Protein AF-A0A538KA16-F1 (afdb_monomer_lite)

Sequence (93 aa):
MDALAALLVFVVLVAAVALVVAPLRRGRTERLIAAEEARREELEAAKEAKYLEIRDAEMDFRMGKLSEADFRALDRQLRAEAVEILRDLDRLT

Structure (mmCIF, N/CA/C/O backbone):
data_AF-A0A538KA16-F1
#
_entry.id   AF-A0A538KA16-F1
#
loop_
_atom_site.group_PDB
_atom_site.id
_atom_site.type_symbol
_atom_site.label_atom_id
_atom_site.label_alt_id
_atom_site.label_comp_id
_atom_site.label_asym_id
_atom_site.label_entity_id
_atom_site.label_seq_id
_atom_site.pdbx_PDB_ins_code
_atom_site.Cartn_x
_atom_site.Cartn_y
_atom_site.Cartn_z
_atom_site.occupancy
_atom_site.B_iso_or_equiv
_atom_site.auth_seq_id
_atom_site.auth_comp_id
_atom_site.auth_asym_id
_atom_site.auth_atom_id
_atom_site.pdbx_PDB_model_num
ATOM 1 N N . MET A 1 1 ? 26.852 -13.551 -53.996 1.00 62.00 1 MET A N 1
ATOM 2 C CA . MET A 1 1 ? 27.499 -12.393 -53.342 1.00 62.00 1 MET A CA 1
ATOM 3 C C . MET A 1 1 ? 26.443 -11.453 -52.756 1.00 62.00 1 MET A C 1
ATOM 5 O O . MET A 1 1 ? 26.582 -11.068 -51.603 1.00 62.00 1 MET A O 1
ATOM 9 N N . ASP A 1 2 ? 25.336 -11.197 -53.463 1.00 85.12 2 ASP A N 1
ATOM 10 C CA . ASP A 1 2 ? 24.284 -10.255 -53.026 1.00 85.12 2 ASP A CA 1
ATOM 11 C C . ASP A 1 2 ? 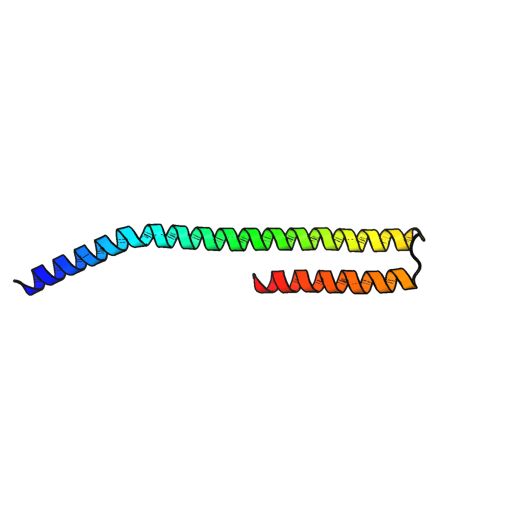23.478 -10.708 -51.801 1.00 85.12 2 ASP A C 1
ATOM 13 O O . ASP A 1 2 ? 23.143 -9.893 -50.949 1.00 85.12 2 ASP A O 1
ATOM 17 N N . ALA A 1 3 ? 23.223 -12.012 -51.650 1.00 87.19 3 ALA A N 1
ATOM 18 C CA . ALA A 1 3 ? 22.495 -12.539 -50.491 1.00 87.19 3 ALA A CA 1
ATOM 19 C C . ALA A 1 3 ? 23.265 -12.366 -49.167 1.00 87.19 3 ALA A C 1
ATOM 21 O O . ALA A 1 3 ? 22.665 -12.065 -48.140 1.00 87.19 3 ALA A O 1
ATOM 22 N N . LEU A 1 4 ? 24.597 -12.512 -49.195 1.00 91.94 4 LEU A N 1
ATOM 23 C CA . LEU A 1 4 ? 25.452 -12.273 -48.026 1.00 91.94 4 LEU A CA 1
ATOM 24 C C . LEU A 1 4 ? 25.481 -10.788 -47.661 1.00 91.94 4 LEU A C 1
ATOM 26 O O . LEU A 1 4 ? 25.367 -10.452 -46.487 1.00 91.94 4 LEU A O 1
ATOM 30 N N . ALA A 1 5 ? 25.580 -9.905 -48.658 1.00 90.50 5 ALA A N 1
ATOM 31 C CA . ALA A 1 5 ? 25.518 -8.463 -48.442 1.00 90.50 5 ALA A CA 1
ATOM 32 C C . ALA A 1 5 ? 24.152 -8.032 -47.879 1.00 90.50 5 ALA A C 1
ATOM 34 O O . ALA A 1 5 ? 24.100 -7.302 -46.892 1.00 90.50 5 ALA A O 1
ATOM 35 N N . ALA A 1 6 ? 23.051 -8.540 -48.441 1.00 91.88 6 ALA A N 1
ATOM 36 C CA . ALA A 1 6 ? 21.698 -8.271 -47.959 1.00 91.88 6 ALA A CA 1
ATOM 37 C C . ALA A 1 6 ? 21.484 -8.767 -46.519 1.00 91.88 6 ALA A C 1
ATOM 39 O O . ALA A 1 6 ? 20.920 -8.045 -45.696 1.00 91.88 6 ALA A O 1
ATOM 40 N N . LEU A 1 7 ? 21.984 -9.963 -46.188 1.00 94.50 7 LEU A N 1
ATOM 41 C CA . LEU A 1 7 ? 21.935 -10.501 -44.828 1.00 94.50 7 LEU A CA 1
ATOM 42 C C . LEU A 1 7 ? 22.715 -9.620 -43.846 1.00 94.50 7 LEU A C 1
ATOM 44 O O . LEU A 1 7 ? 22.228 -9.329 -42.757 1.00 94.50 7 LEU A O 1
ATOM 48 N N . LEU A 1 8 ? 23.907 -9.167 -44.234 1.00 94.75 8 LEU A N 1
ATOM 49 C CA . LEU A 1 8 ? 24.760 -8.331 -43.390 1.00 94.75 8 LEU A CA 1
ATOM 50 C C . LEU A 1 8 ? 24.102 -6.970 -43.119 1.00 94.75 8 LEU A C 1
ATOM 52 O O . LEU A 1 8 ? 24.037 -6.539 -41.969 1.00 94.75 8 LEU A O 1
ATOM 56 N N . VAL A 1 9 ? 23.522 -6.344 -44.147 1.00 94.38 9 VAL A N 1
ATOM 57 C CA . VAL A 1 9 ? 22.735 -5.108 -44.002 1.00 94.38 9 VAL A CA 1
ATOM 58 C C . VAL A 1 9 ? 21.542 -5.322 -43.069 1.00 94.38 9 VAL A C 1
ATOM 60 O O . VAL A 1 9 ? 21.299 -4.494 -42.192 1.00 94.38 9 VAL A O 1
ATOM 63 N N . PHE A 1 10 ? 20.830 -6.444 -43.198 1.00 95.81 10 PHE A N 1
ATOM 64 C CA . PHE A 1 10 ? 19.708 -6.770 -42.321 1.00 95.81 10 PHE A CA 1
ATOM 65 C C . PHE A 1 10 ? 20.139 -6.933 -40.856 1.00 95.81 10 PHE A C 1
ATOM 67 O O . PHE A 1 10 ? 19.512 -6.355 -39.971 1.00 95.81 10 PHE A O 1
ATOM 74 N N . VAL A 1 11 ? 21.234 -7.653 -40.584 1.00 96.69 11 VAL A N 1
ATOM 75 C CA . VAL A 1 11 ? 21.761 -7.814 -39.217 1.00 96.69 11 VAL A CA 1
ATOM 76 C C . VAL A 1 11 ? 22.161 -6.468 -38.617 1.00 96.69 11 VAL A C 1
ATOM 78 O O . VAL A 1 11 ? 21.812 -6.188 -37.472 1.00 96.69 11 VAL A O 1
ATOM 81 N N . VAL A 1 12 ? 22.845 -5.613 -39.383 1.00 96.19 12 VAL A N 1
ATOM 82 C CA . VAL A 1 12 ? 23.231 -4.269 -38.925 1.00 96.19 12 VAL A CA 1
ATOM 83 C C . VAL A 1 12 ? 21.998 -3.418 -38.628 1.00 96.19 12 VAL A C 1
ATOM 85 O O . VAL A 1 12 ? 21.962 -2.742 -37.601 1.00 96.19 12 VAL A O 1
ATOM 88 N N . LEU A 1 13 ? 20.963 -3.488 -39.469 1.00 96.00 13 LEU A N 1
ATOM 89 C CA . LEU A 1 13 ? 19.706 -2.774 -39.248 1.00 96.00 13 LEU A CA 1
ATOM 90 C C . LEU A 1 13 ? 19.018 -3.240 -37.956 1.00 96.00 13 LEU A C 1
ATOM 92 O O . LEU A 1 13 ? 18.635 -2.414 -37.131 1.00 96.00 13 LEU A O 1
ATOM 96 N N . VAL A 1 14 ? 18.905 -4.555 -37.744 1.00 95.94 14 VAL A N 1
ATOM 97 C CA . VAL A 1 14 ? 18.320 -5.125 -36.520 1.00 95.94 14 VAL A CA 1
ATOM 98 C C . VAL A 1 14 ? 19.134 -4.730 -35.288 1.00 95.94 14 VAL A C 1
ATOM 100 O O . VAL A 1 14 ? 18.552 -4.337 -34.279 1.00 95.94 14 VAL A O 1
ATOM 103 N N . ALA A 1 15 ? 20.465 -4.777 -35.366 1.00 93.38 15 ALA A N 1
ATOM 104 C CA . ALA A 1 15 ? 21.346 -4.368 -34.276 1.00 93.38 15 ALA A CA 1
ATOM 105 C C . ALA A 1 15 ? 21.197 -2.874 -33.945 1.00 93.38 15 ALA A C 1
ATOM 107 O O . ALA A 1 15 ? 21.096 -2.515 -32.772 1.00 93.38 15 ALA A O 1
ATOM 108 N N . ALA A 1 16 ? 21.115 -2.009 -34.961 1.00 93.12 16 ALA A N 1
ATOM 109 C CA . ALA A 1 16 ? 20.883 -0.578 -34.784 1.00 93.12 16 ALA A CA 1
ATOM 110 C C . ALA A 1 16 ? 19.521 -0.303 -34.125 1.00 93.12 16 ALA A C 1
ATOM 112 O O . ALA A 1 16 ? 19.444 0.450 -33.154 1.00 93.12 16 ALA A O 1
ATOM 113 N N . VAL A 1 17 ? 18.455 -0.967 -34.586 1.00 93.25 17 VAL A N 1
ATOM 114 C CA . VAL A 1 17 ? 17.122 -0.871 -33.970 1.00 93.25 17 VAL A CA 1
ATOM 115 C C . VAL A 1 17 ? 17.154 -1.366 -32.523 1.00 93.25 17 VAL A C 1
ATOM 117 O O . VAL A 1 17 ? 16.618 -0.703 -31.637 1.00 93.25 17 VAL A O 1
ATOM 120 N N . ALA A 1 18 ? 17.817 -2.492 -32.250 1.00 90.75 18 ALA A N 1
ATOM 121 C CA . ALA A 1 18 ? 17.942 -3.034 -30.902 1.00 90.75 18 ALA A CA 1
ATOM 122 C C . ALA A 1 18 ? 18.688 -2.074 -29.961 1.00 90.75 18 ALA A C 1
ATOM 124 O O . ALA A 1 18 ? 18.252 -1.892 -28.825 1.00 90.75 18 ALA A O 1
ATOM 125 N N . LEU A 1 19 ? 19.753 -1.417 -30.435 1.00 90.31 19 LEU A N 1
ATOM 126 C CA . LEU A 1 19 ? 20.527 -0.440 -29.663 1.00 90.31 19 LEU A CA 1
ATOM 127 C C . LEU A 1 19 ? 19.675 0.767 -29.244 1.00 90.31 19 LEU A C 1
ATOM 129 O O . LEU A 1 19 ? 19.813 1.254 -28.125 1.00 90.31 19 LEU A O 1
ATOM 133 N N . VAL A 1 20 ? 18.773 1.224 -30.118 1.00 89.62 20 VAL A N 1
ATOM 134 C CA . VAL A 1 20 ? 17.863 2.342 -29.828 1.00 89.62 20 VAL A CA 1
ATOM 135 C C . VAL A 1 20 ? 16.712 1.896 -28.925 1.00 89.62 20 VAL A C 1
ATOM 137 O O . VAL A 1 20 ? 16.370 2.583 -27.968 1.00 89.62 20 VAL A O 1
ATOM 140 N N . VAL A 1 21 ? 16.116 0.732 -29.182 1.00 89.44 21 VAL A N 1
ATOM 141 C CA . VAL A 1 21 ? 14.933 0.255 -28.447 1.00 89.44 21 VAL A CA 1
ATOM 142 C C . VAL A 1 21 ? 15.283 -0.254 -27.041 1.00 89.44 21 VAL A C 1
ATOM 144 O O . VAL A 1 21 ? 14.476 -0.111 -26.121 1.00 89.44 21 VAL A O 1
ATOM 147 N N . ALA A 1 22 ? 16.471 -0.827 -26.838 1.00 88.44 22 ALA A N 1
ATOM 148 C CA . ALA A 1 22 ? 16.902 -1.376 -25.551 1.00 88.44 22 ALA A CA 1
ATOM 149 C C . ALA A 1 22 ? 16.852 -0.372 -24.375 1.00 88.44 22 ALA A C 1
ATOM 151 O O . ALA A 1 22 ? 16.219 -0.707 -23.368 1.00 88.44 22 ALA A O 1
ATOM 152 N N . PRO A 1 23 ? 17.446 0.839 -24.447 1.00 84.62 23 PRO A N 1
ATOM 153 C CA . PRO A 1 23 ? 17.396 1.804 -23.344 1.00 84.62 23 PRO A CA 1
ATOM 154 C C . PRO A 1 23 ? 15.975 2.310 -23.066 1.00 84.62 23 PRO A C 1
ATOM 156 O O . PRO A 1 23 ? 15.595 2.459 -21.907 1.00 84.62 23 PRO A O 1
ATOM 159 N N . LEU A 1 24 ? 15.150 2.494 -24.103 1.00 82.44 24 LEU A N 1
ATOM 160 C CA . LEU A 1 24 ? 13.744 2.886 -23.946 1.00 82.44 24 LEU A CA 1
ATOM 161 C C . LEU A 1 24 ? 12.915 1.810 -23.232 1.00 82.44 24 LEU A C 1
ATOM 163 O O . LEU A 1 24 ? 12.073 2.130 -22.392 1.00 82.44 24 LEU A O 1
ATOM 167 N N . ARG A 1 25 ? 13.154 0.529 -23.539 1.00 82.44 25 ARG A N 1
ATOM 168 C CA . ARG A 1 25 ? 12.492 -0.584 -22.844 1.00 82.44 25 ARG A CA 1
ATOM 169 C C . ARG A 1 25 ? 12.953 -0.699 -21.395 1.00 82.44 25 ARG A C 1
ATOM 171 O O . ARG A 1 25 ? 12.099 -0.854 -20.531 1.00 82.44 25 ARG A O 1
ATOM 178 N N . ARG A 1 26 ? 14.258 -0.559 -21.128 1.00 78.94 26 ARG A N 1
ATOM 179 C CA . ARG A 1 26 ? 14.814 -0.568 -19.763 1.00 78.94 26 ARG A CA 1
ATOM 180 C C . ARG A 1 26 ? 14.214 0.533 -18.894 1.00 78.94 26 ARG A C 1
ATOM 182 O O . ARG A 1 26 ? 13.646 0.221 -17.856 1.00 78.94 26 ARG A O 1
ATOM 189 N N . GLY A 1 27 ? 14.207 1.777 -19.376 1.00 83.12 27 GLY A N 1
ATOM 190 C CA . GLY A 1 27 ? 13.622 2.893 -18.630 1.00 83.12 27 GLY A CA 1
ATOM 191 C C . GLY A 1 27 ? 12.113 2.749 -18.391 1.00 83.12 27 GLY A C 1
ATOM 192 O O . GLY A 1 27 ? 11.605 3.201 -17.370 1.00 83.12 27 GLY A O 1
ATOM 193 N N . ARG A 1 28 ? 11.371 2.096 -19.299 1.00 85.31 28 ARG A N 1
ATOM 194 C CA . ARG A 1 28 ? 9.955 1.771 -19.061 1.00 85.31 28 ARG A CA 1
ATOM 195 C C . ARG A 1 28 ? 9.799 0.711 -17.971 1.00 85.31 28 ARG A C 1
ATOM 197 O O . ARG A 1 28 ? 8.951 0.886 -17.107 1.00 85.31 28 ARG A O 1
ATOM 204 N N . THR A 1 29 ? 10.588 -0.360 -18.009 1.00 86.69 29 THR A N 1
ATOM 205 C CA . THR A 1 29 ? 10.546 -1.420 -16.992 1.00 86.69 29 THR A CA 1
ATOM 206 C C . THR A 1 29 ? 10.913 -0.885 -15.610 1.00 86.69 29 THR A C 1
ATOM 208 O O . THR A 1 29 ? 10.172 -1.130 -14.669 1.00 86.69 29 THR A O 1
ATOM 211 N N . GLU A 1 30 ? 11.978 -0.092 -15.496 1.00 87.81 30 GLU A N 1
ATOM 212 C CA . GLU A 1 30 ? 12.391 0.529 -14.227 1.00 87.81 30 GLU A CA 1
ATOM 213 C C . GLU A 1 30 ? 11.294 1.426 -13.641 1.00 87.81 30 GLU A C 1
ATOM 215 O O . GLU A 1 30 ? 11.003 1.348 -12.454 1.00 87.81 30 GLU A O 1
ATOM 220 N N . ARG A 1 31 ? 10.623 2.233 -14.474 1.00 87.94 31 ARG A N 1
ATOM 221 C CA . ARG A 1 31 ? 9.497 3.069 -14.024 1.00 87.94 31 ARG A CA 1
ATOM 222 C C . ARG A 1 31 ? 8.295 2.257 -13.556 1.00 87.94 31 ARG A C 1
ATOM 224 O O . ARG A 1 31 ? 7.609 2.693 -12.643 1.00 87.94 31 ARG A O 1
ATOM 231 N N . LEU A 1 32 ? 8.012 1.129 -14.207 1.00 88.75 32 LEU A N 1
ATOM 232 C CA . LEU A 1 32 ? 6.917 0.247 -13.803 1.00 88.75 32 LEU A CA 1
ATOM 233 C C . LEU A 1 32 ? 7.218 -0.403 -12.450 1.00 88.75 32 LEU A C 1
ATOM 235 O O . LEU A 1 32 ? 6.360 -0.358 -11.579 1.00 88.75 32 LEU A O 1
ATOM 239 N N . ILE A 1 33 ? 8.442 -0.906 -12.263 1.00 89.94 33 ILE A N 1
ATOM 240 C CA . ILE A 1 33 ? 8.901 -1.473 -10.987 1.00 89.94 33 ILE A CA 1
ATOM 241 C C . ILE A 1 33 ? 8.823 -0.414 -9.881 1.00 89.94 33 ILE A C 1
ATOM 243 O O . ILE A 1 33 ? 8.191 -0.650 -8.861 1.00 89.94 33 ILE A O 1
ATOM 247 N N . ALA A 1 34 ? 9.364 0.785 -10.116 1.00 91.75 34 ALA A N 1
ATOM 248 C CA . ALA A 1 34 ? 9.327 1.866 -9.132 1.00 91.75 34 ALA A CA 1
ATOM 249 C C . ALA A 1 34 ? 7.893 2.307 -8.782 1.00 91.75 34 ALA A C 1
ATOM 251 O O . ALA A 1 34 ? 7.609 2.653 -7.639 1.00 91.75 34 ALA A O 1
ATOM 252 N N . ALA A 1 35 ? 6.972 2.308 -9.753 1.00 90.94 35 ALA A N 1
ATOM 253 C CA . ALA A 1 35 ? 5.568 2.630 -9.501 1.00 90.94 35 ALA A CA 1
ATOM 254 C C . ALA A 1 35 ? 4.856 1.539 -8.684 1.00 90.94 35 ALA A C 1
ATOM 256 O O . ALA A 1 35 ? 4.005 1.853 -7.854 1.00 90.94 35 ALA A O 1
ATOM 257 N N . GLU A 1 36 ? 5.190 0.271 -8.919 1.00 92.06 36 GLU A N 1
ATOM 258 C CA . GLU A 1 36 ? 4.662 -0.866 -8.164 1.00 92.06 36 GLU A CA 1
ATOM 259 C C . GLU A 1 36 ? 5.196 -0.883 -6.725 1.00 92.06 36 GLU A C 1
ATOM 261 O O . GLU A 1 36 ? 4.411 -1.026 -5.788 1.00 92.06 36 GLU A O 1
ATOM 266 N N . GLU A 1 37 ? 6.493 -0.623 -6.540 1.00 93.38 37 GLU A N 1
ATOM 267 C CA . GLU A 1 37 ? 7.124 -0.436 -5.227 1.00 93.38 37 GLU A CA 1
ATOM 268 C C . GLU A 1 37 ? 6.488 0.727 -4.457 1.00 93.38 37 GLU A C 1
ATOM 270 O O . GLU A 1 37 ? 6.047 0.536 -3.327 1.00 93.38 37 GLU A O 1
ATOM 275 N N . ALA A 1 38 ? 6.333 1.900 -5.081 1.00 93.69 38 ALA A N 1
ATOM 276 C CA . ALA A 1 38 ? 5.698 3.055 -4.440 1.00 93.69 38 ALA A CA 1
ATOM 277 C C . ALA A 1 38 ? 4.246 2.766 -4.019 1.00 93.69 38 ALA A C 1
ATOM 279 O O . ALA A 1 38 ? 3.814 3.155 -2.935 1.00 93.69 38 ALA A O 1
ATOM 280 N N . ARG A 1 39 ? 3.487 2.047 -4.857 1.00 93.69 39 ARG A N 1
ATOM 281 C CA . ARG A 1 39 ? 2.115 1.639 -4.530 1.00 93.69 39 ARG A CA 1
ATOM 282 C C . ARG A 1 39 ? 2.077 0.663 -3.356 1.00 93.69 39 ARG A C 1
ATOM 284 O O . ARG A 1 39 ? 1.169 0.727 -2.528 1.00 93.69 39 ARG A O 1
ATOM 291 N N . ARG A 1 40 ? 3.043 -0.251 -3.287 1.00 94.62 40 ARG A N 1
ATOM 292 C CA . ARG A 1 40 ? 3.177 -1.177 -2.165 1.00 94.62 40 ARG A CA 1
ATOM 293 C C . ARG A 1 40 ? 3.507 -0.432 -0.873 1.00 94.62 40 ARG A C 1
ATOM 295 O O . ARG A 1 40 ? 2.849 -0.683 0.130 1.00 94.62 40 ARG A O 1
ATOM 302 N N . GLU A 1 41 ? 4.457 0.500 -0.905 1.00 95.69 41 GLU A N 1
ATOM 303 C CA . GLU A 1 41 ? 4.808 1.338 0.250 1.00 95.69 41 GLU A CA 1
ATOM 304 C C . GLU A 1 41 ? 3.602 2.140 0.761 1.00 95.69 41 GLU A C 1
ATOM 306 O O . GLU A 1 41 ? 3.350 2.182 1.965 1.00 95.69 41 GLU A O 1
ATOM 311 N N . GLU A 1 42 ? 2.806 2.723 -0.142 1.00 95.06 42 GLU A N 1
ATOM 312 C CA . GLU A 1 42 ? 1.579 3.446 0.214 1.00 95.06 42 GLU A CA 1
ATOM 313 C C . GLU A 1 42 ? 0.570 2.545 0.942 1.00 95.06 42 GLU A C 1
ATOM 315 O O . GLU A 1 42 ? 0.020 2.924 1.980 1.00 95.06 42 GLU A O 1
ATOM 320 N N . LEU A 1 43 ? 0.352 1.326 0.442 1.00 95.56 43 LEU A N 1
ATOM 321 C CA . LEU A 1 43 ? -0.547 0.364 1.079 1.00 95.56 43 LEU A CA 1
ATOM 322 C C . LEU A 1 43 ? -0.002 -0.157 2.416 1.00 95.56 43 LEU A C 1
ATOM 324 O O . LEU A 1 43 ? -0.773 -0.371 3.355 1.00 95.56 43 LEU A O 1
ATOM 328 N N . GLU A 1 44 ? 1.312 -0.346 2.536 1.00 95.81 44 GLU A N 1
ATOM 329 C CA . GLU A 1 44 ? 1.950 -0.723 3.798 1.00 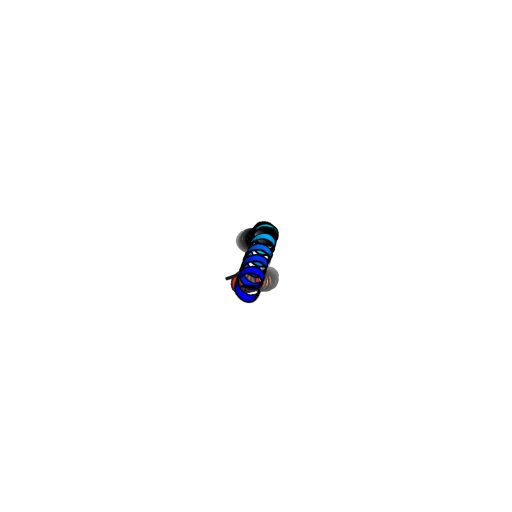95.81 44 GLU A CA 1
ATOM 330 C C . GLU A 1 44 ? 1.785 0.381 4.855 1.00 95.81 44 GLU A C 1
ATOM 332 O O . GLU A 1 44 ? 1.408 0.079 5.991 1.00 95.81 44 GLU A O 1
ATOM 337 N N . ALA A 1 45 ? 1.948 1.650 4.470 1.00 97.00 45 ALA A N 1
ATOM 338 C CA . ALA A 1 45 ? 1.687 2.794 5.339 1.00 97.00 45 ALA A CA 1
ATOM 339 C C . ALA A 1 45 ? 0.202 2.895 5.732 1.00 97.00 45 ALA A C 1
ATOM 341 O O . ALA A 1 45 ? -0.122 3.126 6.900 1.00 97.00 45 ALA A O 1
ATOM 342 N N . ALA A 1 46 ? -0.719 2.663 4.788 1.00 95.81 46 ALA A N 1
ATOM 343 C CA . ALA A 1 46 ? -2.155 2.642 5.06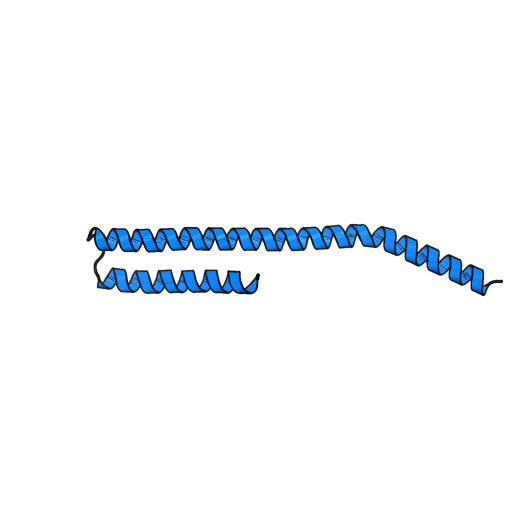5 1.00 95.81 46 ALA A CA 1
ATOM 344 C C . ALA A 1 46 ? -2.534 1.535 6.065 1.00 95.81 46 ALA A C 1
ATOM 346 O O . ALA A 1 46 ? -3.329 1.767 6.979 1.00 95.81 46 ALA A O 1
ATOM 347 N N . LYS A 1 47 ? -1.930 0.346 5.940 1.00 96.06 47 LYS A N 1
ATOM 348 C CA . LYS A 1 47 ? -2.095 -0.766 6.889 1.00 96.06 47 LYS A CA 1
ATOM 349 C C . LYS A 1 47 ? -1.642 -0.364 8.293 1.00 96.06 47 LYS A C 1
AT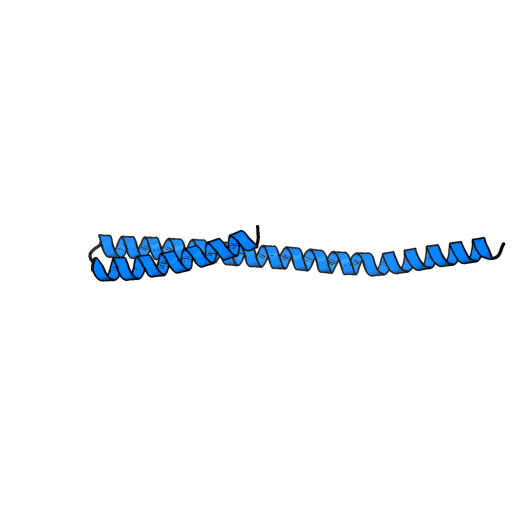OM 351 O O . LYS A 1 47 ? -2.365 -0.606 9.258 1.00 96.06 47 LYS A O 1
ATOM 356 N N . GLU A 1 48 ? -0.466 0.250 8.420 1.00 97.25 48 GLU A N 1
ATOM 357 C CA . GLU A 1 48 ? 0.056 0.706 9.715 1.00 97.25 48 GLU A CA 1
ATOM 358 C C . GLU A 1 48 ? -0.839 1.769 10.356 1.00 97.25 48 GLU A C 1
ATOM 360 O O . GLU A 1 48 ? -1.189 1.648 11.532 1.00 97.25 48 GLU A O 1
ATOM 365 N N . ALA A 1 49 ? -1.284 2.756 9.575 1.00 97.31 49 ALA A N 1
ATOM 366 C CA . ALA A 1 49 ? -2.221 3.773 10.038 1.00 97.31 49 ALA A CA 1
ATOM 367 C C . ALA A 1 49 ? -3.543 3.154 10.522 1.00 97.31 49 ALA A C 1
ATOM 369 O O . ALA A 1 49 ? -4.026 3.488 11.604 1.00 97.31 49 ALA A O 1
ATOM 370 N N . LYS A 1 50 ? -4.098 2.193 9.772 1.00 97.19 50 LYS A N 1
ATOM 371 C CA . LYS A 1 50 ? -5.345 1.512 10.148 1.00 97.19 50 LYS A CA 1
ATOM 372 C C . LYS A 1 50 ? -5.184 0.668 11.418 1.00 97.19 50 LYS A C 1
ATOM 374 O O . LYS A 1 50 ? -6.096 0.601 12.238 1.00 97.19 50 LYS A O 1
ATOM 379 N N . TYR A 1 51 ? -4.022 0.049 11.625 1.00 96.00 51 TYR A N 1
ATOM 380 C CA . TYR A 1 51 ? -3.730 -0.700 12.854 1.00 96.00 51 TYR A CA 1
ATOM 381 C C . TYR A 1 51 ? -3.615 0.207 14.081 1.00 96.00 51 TYR A C 1
ATOM 383 O O . TYR A 1 51 ? -4.060 -0.178 15.165 1.00 96.00 51 TYR A O 1
ATOM 391 N N . LEU A 1 52 ? -3.048 1.404 13.921 1.00 97.31 52 LEU A N 1
ATOM 392 C CA . LEU A 1 52 ? -3.036 2.410 14.983 1.00 97.31 52 LEU A CA 1
ATOM 393 C C . LEU A 1 52 ? -4.460 2.850 15.338 1.00 97.31 52 LEU A C 1
ATOM 395 O O . LEU A 1 52 ? -4.808 2.852 16.513 1.00 97.31 52 LEU A O 1
ATOM 399 N N . GLU A 1 53 ? -5.304 3.106 14.339 1.00 97.00 53 GLU A N 1
ATOM 400 C CA . GLU A 1 53 ? -6.706 3.492 14.543 1.00 97.00 53 GLU A CA 1
ATOM 401 C C . GLU A 1 53 ? -7.506 2.429 15.319 1.00 97.00 53 GLU A C 1
ATOM 403 O O . GLU A 1 53 ? -8.217 2.753 16.271 1.00 97.00 53 GLU A O 1
ATOM 408 N N . ILE A 1 54 ? -7.339 1.143 14.980 1.00 95.75 54 ILE A N 1
ATOM 409 C CA . ILE A 1 54 ? -7.955 0.030 15.725 1.00 95.75 54 ILE A CA 1
ATOM 410 C C . ILE A 1 54 ? -7.485 0.027 17.183 1.00 95.75 54 ILE A C 1
ATOM 412 O O . ILE A 1 54 ? -8.292 -0.088 18.107 1.00 95.75 54 ILE A O 1
ATOM 416 N N . ARG A 1 55 ? -6.175 0.170 17.403 1.00 96.38 55 ARG A N 1
ATOM 417 C CA . ARG A 1 55 ? -5.589 0.167 18.746 1.00 96.38 55 ARG A CA 1
ATOM 418 C C . ARG A 1 55 ? -6.076 1.345 19.589 1.00 96.38 55 ARG A C 1
ATOM 420 O O . ARG A 1 55 ? -6.286 1.180 20.794 1.00 96.38 55 ARG A O 1
ATOM 427 N N . ASP A 1 56 ? -6.246 2.509 18.979 1.00 96.50 56 ASP A N 1
ATOM 428 C CA . ASP A 1 56 ? -6.756 3.700 19.651 1.00 96.50 56 ASP A CA 1
ATOM 429 C C . ASP A 1 56 ? -8.235 3.527 20.018 1.00 96.50 56 ASP A C 1
ATOM 431 O O . ASP A 1 56 ? -8.605 3.773 21.167 1.00 96.50 56 ASP A O 1
ATOM 435 N N . ALA A 1 57 ? -9.057 2.969 19.121 1.00 95.12 57 ALA A N 1
ATOM 436 C CA . ALA A 1 57 ? -10.450 2.630 19.421 1.00 95.12 57 ALA A CA 1
ATOM 437 C C . ALA A 1 57 ? -10.575 1.626 20.587 1.00 95.12 57 ALA A C 1
ATOM 439 O O . ALA A 1 57 ? -11.403 1.797 21.487 1.00 95.12 57 ALA A O 1
ATOM 440 N N . GLU A 1 58 ? -9.720 0.599 20.620 1.00 95.31 58 GLU A N 1
ATOM 441 C CA . GLU A 1 58 ? -9.638 -0.352 21.737 1.00 95.31 58 GLU A CA 1
ATOM 442 C C . GLU A 1 58 ? -9.193 0.322 23.045 1.00 95.31 58 GLU A C 1
ATOM 444 O O . GLU A 1 58 ? -9.641 -0.042 24.139 1.00 95.31 58 GLU A O 1
ATOM 449 N N . MET A 1 59 ? -8.290 1.302 22.964 1.00 97.06 59 MET A N 1
ATOM 450 C CA . MET A 1 59 ? -7.846 2.069 24.124 1.00 97.06 59 MET A CA 1
ATOM 451 C C . MET A 1 59 ? -8.972 2.947 24.673 1.00 97.06 59 MET A C 1
ATOM 453 O O . MET A 1 59 ? -9.200 2.940 25.883 1.00 97.06 59 MET A O 1
ATOM 457 N N . ASP A 1 60 ? -9.708 3.637 23.808 1.00 94.88 60 ASP A N 1
ATOM 458 C CA . ASP A 1 60 ? -10.828 4.492 24.193 1.00 94.88 60 ASP A CA 1
ATOM 459 C C . ASP A 1 60 ? -11.982 3.695 24.813 1.00 94.88 60 ASP A C 1
ATOM 461 O O . ASP A 1 60 ? -12.556 4.126 25.819 1.00 94.88 60 ASP A O 1
ATOM 465 N N . PHE A 1 61 ? -12.267 2.496 24.2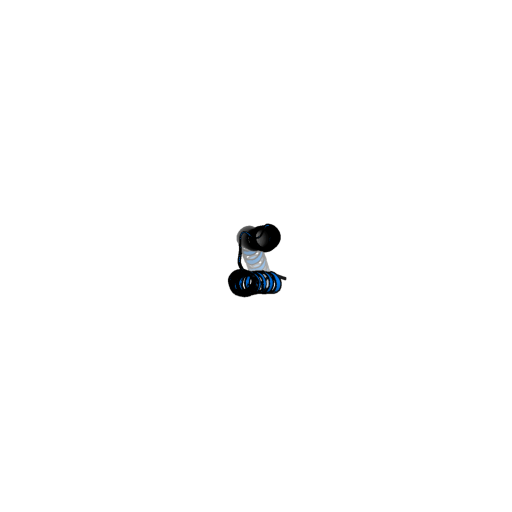95 1.00 95.62 61 PHE A N 1
ATOM 466 C CA . PHE A 1 61 ? -13.207 1.570 24.928 1.00 95.62 61 PHE A CA 1
ATOM 467 C C . PHE A 1 61 ? -12.737 1.155 26.330 1.00 95.62 61 PHE A C 1
ATOM 469 O O . PHE A 1 61 ? -13.500 1.254 27.291 1.00 95.62 61 PHE A O 1
ATOM 476 N N . ARG A 1 62 ? -11.462 0.767 26.493 1.00 95.00 62 ARG A N 1
ATOM 477 C CA . ARG A 1 62 ? -10.905 0.405 27.814 1.00 95.00 62 ARG A CA 1
ATOM 478 C C . ARG A 1 62 ? -10.879 1.569 28.802 1.00 95.00 62 ARG A C 1
ATOM 480 O O . ARG A 1 62 ? -11.001 1.343 30.002 1.00 95.00 62 ARG A O 1
ATOM 487 N N . MET A 1 63 ? -10.728 2.797 28.315 1.00 95.56 63 MET A N 1
ATOM 488 C CA . MET A 1 63 ? -10.822 4.014 29.127 1.00 95.56 63 MET A CA 1
ATOM 489 C C . MET A 1 63 ? -12.272 4.385 29.482 1.00 95.56 63 MET A C 1
ATOM 491 O O . MET A 1 63 ? -12.482 5.346 30.219 1.00 95.56 63 MET A O 1
ATOM 495 N N . GLY A 1 64 ? -13.269 3.653 28.973 1.00 94.56 64 GLY A N 1
ATOM 496 C CA . GLY A 1 64 ? -14.687 3.918 29.208 1.00 94.56 64 GLY A CA 1
ATOM 497 C C . GLY A 1 64 ? -15.234 5.119 28.433 1.00 94.56 64 GLY A C 1
ATOM 498 O O . GLY A 1 64 ? -16.332 5.579 28.734 1.00 94.56 64 GLY A O 1
ATOM 499 N N . LYS A 1 65 ? -14.490 5.639 27.444 1.00 94.38 65 LYS A N 1
ATOM 500 C CA . LYS A 1 65 ? -14.949 6.742 26.582 1.00 94.38 65 LYS A CA 1
ATOM 501 C C . LYS A 1 65 ? -15.965 6.281 25.539 1.00 94.38 65 LYS A C 1
ATOM 503 O O . LYS A 1 65 ? -16.723 7.098 25.025 1.00 94.38 65 LYS A O 1
ATOM 508 N N . LEU A 1 66 ? -15.960 4.988 25.223 1.00 92.31 66 LEU A N 1
ATOM 509 C CA . LEU A 1 66 ? -16.827 4.375 24.228 1.00 92.31 66 LEU A CA 1
ATOM 510 C C . LEU A 1 66 ? -17.736 3.336 24.889 1.00 92.31 66 LEU A C 1
ATOM 512 O O . LEU A 1 66 ? -17.280 2.546 25.718 1.00 92.31 66 LEU A O 1
ATOM 516 N N . SER A 1 67 ? -19.013 3.306 24.505 1.00 94.44 67 SER A N 1
ATOM 517 C CA . SER A 1 67 ? -19.910 2.232 24.930 1.00 94.44 67 SER A CA 1
ATOM 518 C C . SER A 1 67 ? -19.553 0.922 24.217 1.00 94.44 67 SER A C 1
ATOM 520 O O . SER A 1 67 ? -18.971 0.921 23.133 1.00 94.44 67 SER A O 1
ATOM 522 N N . GLU A 1 68 ? -19.927 -0.220 24.792 1.00 94.81 68 GLU A N 1
ATOM 523 C CA . GLU A 1 68 ? -19.661 -1.529 24.177 1.00 94.81 68 GLU A CA 1
ATOM 524 C C . GLU A 1 68 ? -20.387 -1.703 22.827 1.00 94.81 68 GLU A C 1
ATOM 526 O O . GLU A 1 68 ? -19.890 -2.372 21.920 1.00 94.81 68 GLU A O 1
ATOM 531 N N . ALA A 1 69 ? -21.576 -1.108 22.679 1.00 95.50 69 ALA A N 1
ATOM 532 C CA . ALA A 1 69 ? -22.332 -1.152 21.430 1.00 95.50 69 ALA A CA 1
ATOM 533 C C . ALA A 1 69 ? -21.632 -0.346 20.327 1.00 95.50 69 ALA A C 1
ATOM 535 O O . ALA A 1 69 ? -21.463 -0.860 19.218 1.00 95.50 69 ALA A O 1
ATOM 536 N N . ASP A 1 70 ? -21.166 0.860 20.661 1.00 95.25 70 ASP A N 1
ATOM 537 C CA . ASP A 1 70 ? -20.450 1.740 19.733 1.00 95.25 70 ASP A CA 1
ATOM 538 C C . ASP A 1 70 ? -19.087 1.152 19.365 1.00 95.25 70 ASP A C 1
ATOM 540 O O . ASP A 1 70 ? -18.734 1.104 18.188 1.00 95.25 70 ASP A O 1
ATOM 544 N N . PHE A 1 71 ? -18.367 0.596 20.346 1.00 95.81 71 PHE A N 1
ATOM 545 C CA . PHE A 1 71 ? -17.107 -0.107 20.113 1.00 95.81 71 PHE A CA 1
ATOM 546 C C . PHE A 1 71 ? -17.283 -1.261 19.137 1.00 95.81 71 PHE A C 1
ATOM 548 O O . PHE A 1 71 ? -16.547 -1.360 18.164 1.00 95.81 71 PHE A O 1
ATOM 555 N N . ARG A 1 72 ? -18.295 -2.111 19.340 1.00 95.56 72 ARG A N 1
ATOM 556 C CA . ARG A 1 72 ? -18.549 -3.239 18.436 1.00 95.56 72 ARG A CA 1
ATOM 557 C C . ARG A 1 72 ? -18.910 -2.797 17.021 1.00 95.56 72 ARG A C 1
ATOM 559 O O . ARG A 1 72 ? -18.608 -3.523 16.077 1.00 95.56 72 ARG A O 1
ATOM 566 N N . ALA A 1 73 ? -19.607 -1.674 16.861 1.00 96.19 73 ALA A N 1
ATOM 567 C CA . ALA A 1 73 ? -19.909 -1.132 15.540 1.00 96.19 73 ALA A CA 1
ATOM 568 C C . ALA A 1 73 ? -18.638 -0.613 14.853 1.00 96.19 73 ALA A C 1
ATOM 570 O O . ALA A 1 73 ? -18.367 -1.003 13.717 1.00 96.19 73 ALA A O 1
ATOM 571 N N . LEU A 1 74 ? -17.843 0.180 15.574 1.00 95.69 74 LEU A N 1
ATOM 572 C CA . LEU A 1 74 ? -16.594 0.759 15.091 1.00 95.69 74 LEU A CA 1
ATOM 573 C C . LEU A 1 74 ? -15.544 -0.315 14.766 1.00 95.69 74 LEU A C 1
ATOM 575 O O . LEU A 1 74 ? -14.982 -0.311 13.678 1.00 95.69 74 LEU A O 1
ATOM 579 N N . ASP A 1 75 ? -15.335 -1.286 15.656 1.00 95.56 75 ASP A N 1
ATOM 580 C CA . ASP A 1 75 ? -14.380 -2.387 15.473 1.00 95.56 75 ASP A CA 1
ATOM 581 C C . ASP A 1 75 ? -14.680 -3.199 14.204 1.00 95.56 75 ASP A C 1
ATOM 583 O O . ASP A 1 75 ? -13.779 -3.481 13.414 1.00 95.56 75 ASP A O 1
ATOM 587 N N . ARG A 1 76 ? -15.958 -3.510 13.941 1.00 96.50 76 ARG A N 1
ATOM 588 C CA . ARG A 1 76 ? -16.349 -4.206 12.705 1.00 96.50 76 ARG A CA 1
ATOM 589 C C . ARG A 1 76 ? -16.021 -3.399 11.456 1.00 96.50 76 ARG A C 1
ATOM 591 O O . ARG A 1 76 ? -15.567 -3.984 10.475 1.00 96.50 76 ARG A O 1
ATOM 598 N N . GLN A 1 77 ? -16.264 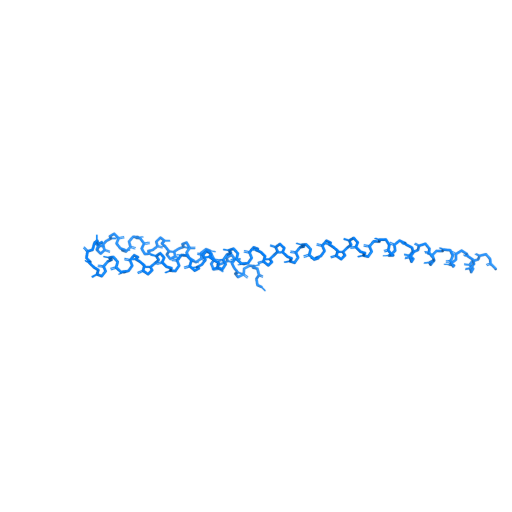-2.091 11.485 1.00 97.00 77 GLN A N 1
ATOM 599 C CA . GLN A 1 77 ? -15.966 -1.213 10.359 1.00 97.00 77 GLN A CA 1
ATOM 600 C C . GLN A 1 77 ? -14.453 -1.135 10.116 1.00 97.00 77 GLN A C 1
ATOM 602 O O . GLN A 1 77 ? -13.995 -1.434 9.016 1.00 97.00 77 GLN A O 1
ATOM 607 N N . LEU A 1 78 ? -13.672 -0.826 11.152 1.00 96.12 78 LEU A N 1
ATOM 608 C CA . LEU A 1 78 ? -12.219 -0.687 11.044 1.00 96.12 78 LEU A CA 1
ATOM 609 C C . LEU A 1 78 ? -11.547 -1.983 10.579 1.00 96.12 78 LEU A C 1
ATOM 611 O O . LEU A 1 78 ? -10.633 -1.953 9.755 1.00 96.12 78 LEU A O 1
ATOM 615 N N . ARG A 1 79 ? -12.020 -3.141 11.059 1.00 95.50 79 ARG A N 1
ATOM 616 C CA . ARG A 1 79 ? -11.523 -4.445 10.602 1.00 95.50 79 ARG A CA 1
ATOM 617 C C . ARG A 1 79 ? -11.897 -4.740 9.154 1.00 95.50 79 ARG A C 1
ATOM 619 O O . ARG A 1 79 ? -11.091 -5.348 8.456 1.00 95.50 79 ARG A O 1
ATOM 626 N N . ALA A 1 80 ? -13.083 -4.335 8.695 1.00 97.06 80 ALA A N 1
ATOM 627 C CA . ALA A 1 80 ? -13.459 -4.490 7.292 1.00 97.06 80 ALA A CA 1
ATOM 628 C C . ALA A 1 80 ? -12.522 -3.679 6.381 1.00 97.06 80 ALA A C 1
ATOM 630 O O . ALA A 1 80 ? -11.971 -4.236 5.435 1.00 97.06 80 ALA A O 1
ATOM 631 N N . GLU A 1 81 ? -12.256 -2.420 6.735 1.00 95.75 81 GLU A N 1
ATOM 632 C CA . GLU A 1 81 ? -11.316 -1.550 6.015 1.00 95.75 81 GLU A CA 1
ATOM 633 C C . GLU A 1 81 ? -9.881 -2.112 6.040 1.00 95.75 81 GLU A C 1
ATOM 635 O O . GLU A 1 81 ? -9.198 -2.143 5.018 1.00 95.75 81 GLU A O 1
ATOM 640 N N . ALA A 1 82 ? -9.423 -2.643 7.181 1.00 96.31 82 ALA A N 1
ATOM 641 C CA . ALA A 1 82 ? -8.115 -3.292 7.275 1.00 96.31 82 ALA A CA 1
ATOM 642 C C . ALA A 1 82 ? -8.003 -4.524 6.358 1.00 96.31 82 ALA A C 1
ATOM 644 O O . ALA A 1 82 ? -6.977 -4.724 5.709 1.00 96.31 82 ALA A O 1
ATOM 645 N N . VAL A 1 83 ? -9.056 -5.345 6.273 1.00 97.06 83 VAL A N 1
ATOM 646 C CA . VAL A 1 83 ? -9.094 -6.511 5.375 1.00 97.06 83 VAL A CA 1
ATOM 647 C C . VAL A 1 83 ? -9.026 -6.089 3.907 1.00 97.06 83 VAL A C 1
ATOM 649 O O . VAL A 1 83 ? -8.403 -6.788 3.110 1.00 97.06 83 VAL A O 1
ATOM 652 N N . GLU A 1 84 ? -9.642 -4.971 3.529 1.00 96.62 84 GLU A N 1
ATOM 653 C CA . GLU A 1 84 ? -9.539 -4.442 2.165 1.00 96.62 84 GLU A CA 1
ATOM 654 C C . GLU A 1 84 ? -8.103 -4.035 1.821 1.00 96.62 84 GLU A C 1
ATOM 656 O O . GLU A 1 84 ? -7.591 -4.469 0.790 1.00 96.62 84 GLU A O 1
ATOM 661 N N . ILE A 1 85 ? -7.414 -3.331 2.724 1.00 94.38 85 ILE A N 1
ATOM 662 C CA . ILE A 1 85 ? -6.000 -2.960 2.543 1.00 94.38 85 ILE A CA 1
ATOM 663 C C . ILE A 1 85 ? -5.117 -4.209 2.396 1.00 94.38 85 ILE A C 1
ATOM 665 O O . ILE A 1 85 ? -4.259 -4.265 1.515 1.00 94.38 85 ILE A O 1
ATOM 669 N N . LEU A 1 86 ? -5.341 -5.240 3.219 1.00 94.88 86 LEU A N 1
ATOM 670 C CA . LEU A 1 86 ? -4.588 -6.496 3.130 1.00 94.88 86 LEU A CA 1
ATOM 671 C C . LEU A 1 86 ? -4.842 -7.232 1.809 1.00 94.88 86 LEU A C 1
ATOM 673 O O . LEU A 1 86 ? -3.903 -7.732 1.199 1.00 94.88 86 LEU A O 1
ATOM 677 N N . ARG A 1 87 ? -6.088 -7.256 1.325 1.00 96.19 87 ARG A N 1
ATOM 678 C CA . ARG A 1 87 ? -6.412 -7.843 0.015 1.00 96.19 87 ARG A CA 1
ATOM 679 C C . ARG A 1 87 ? -5.734 -7.102 -1.129 1.00 96.19 87 ARG A C 1
ATOM 681 O O . ARG A 1 87 ? -5.364 -7.733 -2.114 1.00 96.19 87 ARG A O 1
ATOM 688 N N . ASP A 1 88 ? -5.616 -5.783 -1.033 1.00 93.75 88 ASP A N 1
ATOM 689 C CA . ASP A 1 88 ? -4.942 -4.986 -2.053 1.00 93.75 88 ASP A CA 1
ATOM 690 C C . ASP A 1 88 ? -3.425 -5.216 -2.040 1.00 93.75 88 ASP A C 1
ATOM 692 O O . ASP A 1 88 ? -2.831 -5.311 -3.113 1.00 93.75 88 ASP A O 1
ATOM 696 N N . LEU A 1 89 ? -2.818 -5.409 -0.863 1.00 93.19 89 LEU A N 1
ATOM 697 C CA . LEU A 1 89 ? -1.420 -5.841 -0.728 1.00 93.19 89 LEU A CA 1
ATOM 698 C C . LEU A 1 89 ? -1.183 -7.240 -1.311 1.00 93.19 89 LEU A C 1
ATOM 700 O O . LEU A 1 89 ? -0.245 -7.427 -2.084 1.00 93.19 89 LEU A O 1
ATOM 704 N N . ASP A 1 90 ? -2.060 -8.202 -1.014 1.00 93.50 90 ASP A N 1
ATOM 705 C CA . ASP A 1 90 ? -1.955 -9.572 -1.537 1.00 93.50 90 ASP A CA 1
ATOM 706 C C . ASP A 1 90 ? -2.026 -9.616 -3.072 1.00 93.50 90 ASP A C 1
ATOM 708 O O . ASP A 1 90 ? -1.437 -10.494 -3.691 1.00 93.50 90 ASP A O 1
ATOM 712 N N . ARG A 1 91 ? -2.717 -8.666 -3.720 1.00 92.25 91 ARG A N 1
ATOM 713 C CA . ARG A 1 91 ? -2.768 -8.571 -5.193 1.00 92.25 91 ARG A CA 1
ATOM 714 C C . ARG A 1 91 ? -1.484 -8.029 -5.826 1.00 92.25 91 ARG A C 1
ATOM 716 O O . ARG A 1 91 ? -1.336 -8.158 -7.039 1.00 92.25 91 ARG A O 1
ATOM 723 N N . LEU A 1 92 ? -0.621 -7.381 -5.044 1.00 85.94 92 LEU A N 1
ATOM 724 C CA . LEU A 1 92 ? 0.690 -6.888 -5.480 1.00 85.94 92 LEU A CA 1
ATOM 725 C C . LEU A 1 92 ? 1.824 -7.883 -5.180 1.00 85.94 92 LEU A C 1
ATOM 727 O O . LEU A 1 92 ? 2.979 -7.583 -5.479 1.00 85.94 92 LEU A O 1
ATOM 731 N N . THR A 1 93 ? 1.515 -9.021 -4.549 1.00 70.19 93 THR A N 1
ATOM 732 C CA . THR A 1 93 ? 2.486 -10.054 -4.149 1.00 70.19 93 THR A CA 1
ATOM 733 C C . THR A 1 93 ? 2.458 -11.226 -5.125 1.00 70.19 93 THR A C 1
ATOM 735 O O . THR A 1 93 ? 3.551 -11.756 -5.427 1.00 70.19 93 THR A O 1
#

Foldseek 3Di:
DVVVVVVVVVVVVVVVVCVVVVVVVVVVVVVVVVVLVVVLVVLVVVLVVLVVVLVVLVVCVVVVVDDPVRSVVVNVVSVVVNVVSVVVNVVSD

pLDDT: mean 92.71, std 5.62, range [62.0, 97.31]

Radius of gyration: 27.55 Å; chains: 1; bounding box: 50×19×82 Å

Secondary structure (DSSP, 8-state):
-HHHHHHHHHHHHHHHHHHHHHHHHHHHHHHHHHHHHHHHHHHHHHHHHHHHHHHHHHHHHHTTSS-HHHHHHHHHHHHHHHHHHHHHHHTT-